Protein AF-A0A843H706-F1 (afdb_monomer_lite)

Structure (mmCIF, N/CA/C/O backbone):
data_AF-A0A843H706-F1
#
_entry.id   AF-A0A843H706-F1
#
loop_
_atom_site.group_PDB
_atom_site.id
_atom_site.type_symbol
_atom_site.label_atom_id
_atom_site.label_alt_id
_atom_site.label_comp_id
_atom_site.label_asym_id
_atom_site.label_entity_id
_atom_site.label_seq_id
_atom_site.pdbx_PDB_ins_code
_atom_site.Cartn_x
_atom_site.Cartn_y
_atom_site.Cartn_z
_atom_site.occupancy
_atom_site.B_iso_or_equiv
_atom_site.auth_seq_id
_atom_site.auth_comp_id
_atom_site.auth_asym_id
_atom_site.auth_atom_id
_atom_site.pdbx_PDB_model_num
ATOM 1 N N . MET A 1 1 ? -10.912 0.694 16.416 1.00 83.00 1 MET A N 1
ATOM 2 C CA . MET A 1 1 ? -10.075 1.850 16.049 1.00 83.00 1 MET A CA 1
ATOM 3 C C . MET A 1 1 ? -10.916 3.111 16.156 1.00 83.00 1 MET A C 1
ATOM 5 O O . MET A 1 1 ? -12.082 3.058 15.797 1.00 83.00 1 MET A O 1
ATOM 9 N N . SER A 1 2 ? -10.390 4.211 16.700 1.00 89.81 2 SER A N 1
ATOM 10 C CA . SER A 1 2 ? -11.116 5.490 16.659 1.00 89.81 2 SER A CA 1
ATOM 11 C C . SER A 1 2 ? -10.992 6.115 15.268 1.00 89.81 2 SER A C 1
ATOM 13 O O . SER A 1 2 ? -9.998 5.887 14.577 1.00 89.81 2 SER A O 1
ATOM 15 N N . LYS A 1 3 ? -11.954 6.954 14.870 1.00 87.19 3 LYS A N 1
ATOM 16 C CA . LYS A 1 3 ? -11.935 7.647 13.568 1.00 87.19 3 LYS A CA 1
ATOM 17 C C . LYS A 1 3 ? -10.651 8.459 13.334 1.00 87.19 3 LYS A C 1
ATOM 19 O O . LYS A 1 3 ? -10.147 8.518 12.220 1.00 87.19 3 LYS A O 1
ATOM 24 N N . LYS A 1 4 ? -10.066 9.021 14.402 1.00 90.25 4 LYS A N 1
ATOM 25 C CA . LYS A 1 4 ? -8.773 9.729 14.350 1.00 90.25 4 LYS A CA 1
ATOM 26 C C . LYS A 1 4 ? -7.613 8.807 13.965 1.00 90.25 4 LYS A C 1
ATOM 28 O O . LYS A 1 4 ? -6.785 9.191 13.149 1.00 90.25 4 LYS A O 1
ATOM 33 N N . VAL A 1 5 ? -7.559 7.604 14.541 1.00 90.81 5 VAL A N 1
ATOM 34 C CA . VAL A 1 5 ? -6.505 6.623 14.232 1.00 90.81 5 VAL A CA 1
ATOM 35 C C . VAL A 1 5 ? -6.692 6.064 12.825 1.00 90.81 5 VAL A C 1
ATOM 37 O O . VAL A 1 5 ? -5.709 5.915 12.113 1.00 90.81 5 VAL A O 1
ATOM 40 N N . PHE A 1 6 ? -7.935 5.841 12.392 1.00 92.31 6 PHE A N 1
ATOM 41 C CA . PHE A 1 6 ? -8.223 5.432 11.017 1.00 92.31 6 PHE A CA 1
ATOM 42 C C . PHE A 1 6 ? -7.699 6.450 10.006 1.00 92.31 6 PHE A C 1
ATOM 44 O O . PHE A 1 6 ? -6.870 6.095 9.179 1.00 92.31 6 PHE A O 1
ATOM 51 N N . ASN A 1 7 ? -8.077 7.724 10.152 1.00 92.06 7 ASN A N 1
ATOM 52 C CA . ASN A 1 7 ? -7.618 8.788 9.255 1.00 92.06 7 ASN A CA 1
ATOM 53 C C . ASN A 1 7 ? -6.085 8.909 9.214 1.00 92.06 7 ASN A C 1
ATOM 55 O O . ASN A 1 7 ? -5.512 9.201 8.166 1.00 92.06 7 ASN A O 1
ATOM 59 N N . LEU A 1 8 ? -5.417 8.691 10.353 1.00 94.25 8 LEU A N 1
ATOM 60 C CA . LEU A 1 8 ? -3.958 8.680 10.414 1.00 94.25 8 LEU A CA 1
ATOM 61 C C . LEU A 1 8 ? -3.376 7.506 9.615 1.00 94.25 8 LEU A C 1
ATOM 63 O O . LEU A 1 8 ? -2.478 7.709 8.803 1.00 94.25 8 LEU A O 1
ATOM 67 N N . VAL A 1 9 ? -3.894 6.292 9.820 1.00 92.19 9 VAL A N 1
ATOM 68 C CA . VAL A 1 9 ? -3.425 5.085 9.123 1.00 92.19 9 VAL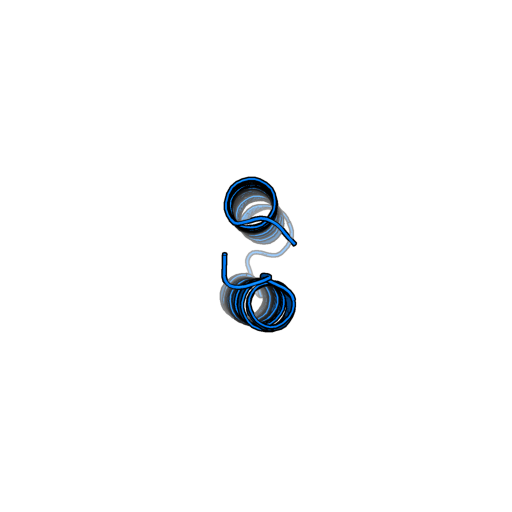 A CA 1
ATOM 69 C C . VAL A 1 9 ? -3.661 5.200 7.618 1.00 92.19 9 VAL A C 1
ATOM 71 O O . VAL A 1 9 ? -2.734 4.966 6.849 1.00 92.19 9 VAL A O 1
ATOM 74 N N . THR A 1 10 ? -4.845 5.632 7.181 1.00 93.25 10 THR A N 1
ATOM 75 C CA . THR A 1 10 ? -5.136 5.812 5.750 1.00 93.25 10 THR A CA 1
ATOM 76 C C . THR A 1 10 ? -4.247 6.880 5.114 1.00 93.25 10 THR A C 1
ATOM 78 O O . THR A 1 10 ? -3.809 6.716 3.979 1.00 93.25 10 THR A O 1
ATOM 81 N N . GLY A 1 11 ? -3.924 7.951 5.850 1.00 93.81 11 GLY A N 1
ATOM 82 C CA . GLY A 1 11 ? -2.979 8.973 5.397 1.00 93.81 11 GLY A CA 1
ATOM 83 C C . GLY A 1 11 ? -1.557 8.434 5.212 1.00 93.81 11 GLY A C 1
ATOM 84 O O . GLY A 1 11 ? -0.908 8.746 4.216 1.00 93.81 11 GLY A O 1
ATOM 85 N N . ILE A 1 12 ? -1.084 7.586 6.132 1.00 95.44 12 ILE A N 1
ATOM 86 C CA . ILE A 1 12 ? 0.231 6.932 6.024 1.00 95.44 12 ILE A CA 1
ATOM 87 C C . ILE A 1 12 ? 0.266 5.968 4.833 1.00 95.44 12 ILE A C 1
ATOM 89 O O . ILE A 1 12 ? 1.237 5.982 4.080 1.00 95.44 12 ILE A O 1
ATOM 93 N N . VAL A 1 13 ? -0.786 5.166 4.640 1.00 95.2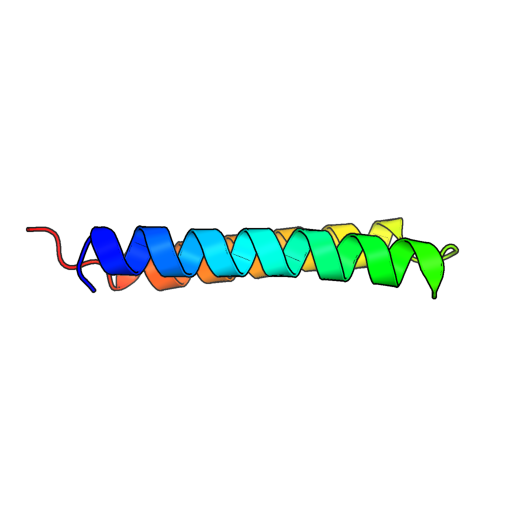5 13 VAL A N 1
ATOM 94 C CA . VAL A 1 13 ? -0.894 4.234 3.505 1.00 95.25 13 VAL A CA 1
ATOM 95 C C . VAL A 1 13 ? -0.827 4.996 2.182 1.00 95.25 13 VAL A C 1
ATOM 97 O O . VAL A 1 13 ? 0.032 4.683 1.364 1.00 95.25 13 VAL A O 1
ATOM 100 N N . GLY A 1 14 ? -1.624 6.056 2.015 1.00 92.94 14 GLY A N 1
ATOM 101 C CA . GLY A 1 14 ? -1.588 6.874 0.79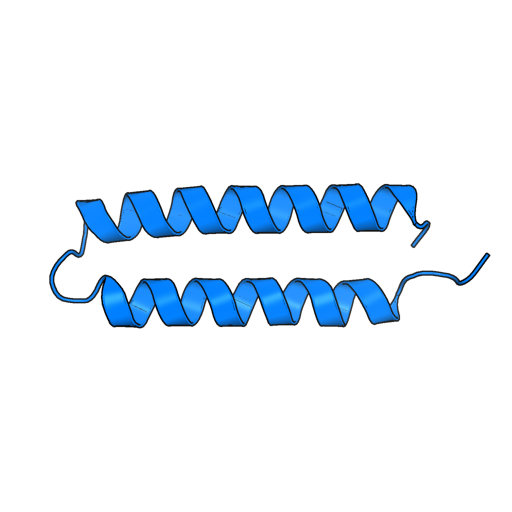8 1.00 92.94 14 GLY A CA 1
ATOM 102 C C . GLY A 1 14 ? -0.226 7.538 0.556 1.00 92.94 14 GLY A C 1
ATOM 103 O O . GLY A 1 14 ? 0.267 7.572 -0.569 1.00 92.94 14 GLY A O 1
ATOM 104 N N . GLY A 1 15 ? 0.439 8.013 1.615 1.00 92.75 15 GLY A N 1
ATOM 105 C CA . GLY A 1 15 ? 1.803 8.539 1.508 1.00 92.75 15 GLY A CA 1
ATOM 106 C C . GLY A 1 15 ? 2.815 7.482 1.048 1.00 92.75 15 GLY A C 1
ATOM 107 O O . GLY A 1 15 ? 3.656 7.758 0.190 1.00 92.75 15 GLY A O 1
ATOM 108 N N . ALA A 1 16 ? 2.716 6.262 1.579 1.00 95.12 16 ALA A N 1
ATOM 109 C CA . ALA A 1 16 ? 3.576 5.148 1.194 1.00 95.12 16 ALA A CA 1
ATOM 110 C C . ALA A 1 16 ? 3.338 4.702 -0.259 1.00 95.12 16 ALA A C 1
ATOM 112 O O . ALA A 1 16 ? 4.308 4.432 -0.967 1.00 95.12 16 ALA A O 1
ATOM 113 N N . GLU A 1 17 ? 2.085 4.680 -0.727 1.00 95.19 17 GLU A N 1
ATOM 114 C CA . GLU A 1 17 ? 1.747 4.377 -2.125 1.00 95.19 17 GLU A CA 1
ATOM 115 C C . GLU A 1 17 ? 2.426 5.349 -3.091 1.00 95.19 17 GLU A C 1
ATOM 117 O O . GLU A 1 17 ? 3.078 4.920 -4.042 1.00 95.19 17 GLU A O 1
ATOM 122 N N . VAL A 1 18 ? 2.335 6.657 -2.824 1.00 95.31 18 VAL A N 1
ATOM 123 C CA . VAL A 1 18 ? 2.942 7.693 -3.675 1.00 95.31 18 VAL A CA 1
ATOM 124 C C . VAL A 1 18 ? 4.459 7.521 -3.760 1.00 95.31 18 VAL A C 1
ATOM 126 O O . V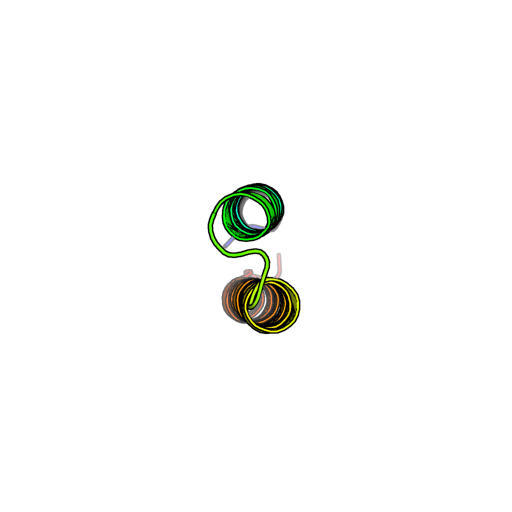AL A 1 18 ? 5.029 7.589 -4.851 1.00 95.31 18 VAL A O 1
ATOM 129 N N . ILE A 1 19 ? 5.120 7.260 -2.628 1.00 95.50 19 ILE A N 1
ATOM 130 C CA . ILE A 1 19 ? 6.572 7.039 -2.592 1.00 95.50 19 ILE A CA 1
ATOM 131 C C . ILE A 1 19 ? 6.942 5.764 -3.358 1.00 95.50 19 ILE A C 1
ATOM 133 O O . ILE A 1 19 ? 7.869 5.784 -4.168 1.00 95.50 19 ILE A O 1
ATOM 137 N N . ALA A 1 20 ? 6.211 4.668 -3.147 1.00 93.94 20 ALA A N 1
ATOM 138 C CA . ALA A 1 20 ? 6.461 3.407 -3.836 1.00 93.94 20 ALA A CA 1
ATOM 139 C C . ALA A 1 20 ? 6.296 3.552 -5.358 1.00 93.94 20 ALA A C 1
ATOM 141 O O . ALA A 1 20 ? 7.174 3.129 -6.108 1.00 93.94 20 ALA A O 1
ATOM 142 N N . ILE A 1 21 ? 5.234 4.224 -5.810 1.00 94.94 21 ILE A N 1
ATOM 143 C CA . ILE A 1 21 ? 4.983 4.525 -7.226 1.00 94.94 21 ILE A CA 1
ATOM 144 C C . ILE A 1 21 ? 6.130 5.348 -7.828 1.00 94.94 21 ILE A C 1
ATOM 146 O O . ILE A 1 21 ? 6.613 5.040 -8.923 1.00 94.94 21 ILE A O 1
ATOM 150 N N . ALA A 1 22 ? 6.605 6.375 -7.118 1.00 93.38 22 ALA A N 1
ATOM 151 C CA . ALA A 1 22 ? 7.714 7.208 -7.578 1.00 93.38 22 ALA A CA 1
ATOM 152 C C . ALA A 1 22 ? 9.013 6.397 -7.733 1.00 93.38 22 ALA A C 1
ATOM 154 O O . ALA A 1 22 ? 9.690 6.495 -8.758 1.00 93.38 22 ALA A O 1
ATOM 155 N N . ILE A 1 23 ? 9.330 5.545 -6.752 1.00 95.88 23 ILE A N 1
ATOM 156 C CA . ILE A 1 23 ? 10.518 4.681 -6.776 1.00 95.88 23 ILE A CA 1
ATOM 157 C C . ILE A 1 23 ? 10.437 3.673 -7.924 1.00 95.88 23 ILE A C 1
ATOM 159 O O . ILE A 1 23 ? 11.387 3.529 -8.691 1.00 95.88 23 ILE A O 1
ATOM 163 N N . VAL A 1 24 ? 9.301 2.993 -8.076 1.00 95.75 24 VAL A N 1
ATOM 164 C CA . VAL A 1 24 ? 9.082 2.002 -9.138 1.00 95.75 24 VAL A CA 1
ATOM 165 C C . VAL A 1 24 ? 9.215 2.637 -10.518 1.00 95.75 24 VAL A C 1
ATOM 167 O O . VAL A 1 24 ? 9.850 2.061 -11.399 1.00 95.75 24 VAL A O 1
ATOM 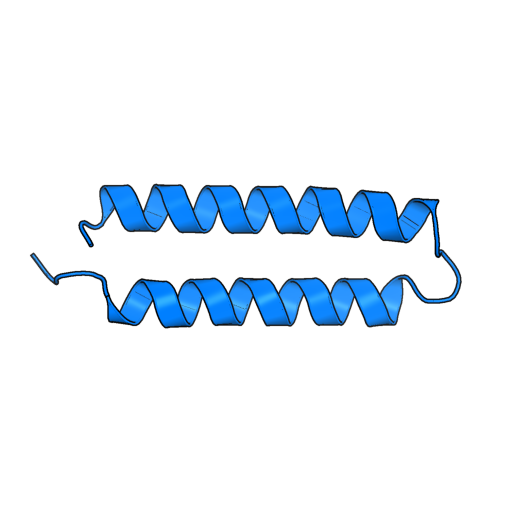170 N N . THR A 1 25 ? 8.680 3.844 -10.699 1.00 92.06 25 THR A N 1
ATOM 171 C CA . THR A 1 25 ? 8.781 4.577 -11.968 1.00 92.06 25 THR A CA 1
ATOM 172 C C . THR A 1 25 ? 10.237 4.907 -12.320 1.00 92.06 25 THR A C 1
ATOM 174 O O . THR A 1 25 ? 10.593 4.905 -13.496 1.00 92.06 25 THR A O 1
ATOM 177 N N . PHE A 1 26 ? 11.095 5.129 -11.318 1.00 93.25 26 PHE A N 1
ATOM 178 C CA . PHE A 1 26 ? 12.522 5.389 -11.517 1.00 93.25 26 PHE A CA 1
ATOM 179 C C . PHE A 1 26 ? 13.353 4.110 -11.729 1.00 93.25 26 PHE A C 1
ATOM 181 O O . PHE A 1 26 ? 14.242 4.090 -12.575 1.00 93.25 26 PHE A O 1
ATOM 188 N N . ILE A 1 27 ? 13.076 3.037 -10.979 1.00 94.75 27 ILE A N 1
ATOM 189 C CA . ILE A 1 27 ? 13.905 1.816 -10.962 1.00 94.75 27 ILE A CA 1
ATOM 190 C C . ILE A 1 27 ? 13.445 0.777 -11.997 1.00 94.75 27 ILE A C 1
ATOM 192 O O . ILE A 1 27 ? 14.272 0.061 -12.560 1.00 94.75 27 ILE A O 1
ATOM 196 N N . GLN A 1 28 ? 12.141 0.671 -12.267 1.00 92.88 28 GLN A N 1
ATOM 197 C CA . GLN A 1 28 ? 11.557 -0.340 -13.160 1.00 92.88 28 GLN A CA 1
ATOM 198 C C . GLN A 1 28 ? 10.571 0.267 -14.177 1.00 92.88 28 GLN A C 1
ATOM 200 O O . GLN A 1 28 ? 9.407 -0.141 -14.231 1.00 92.88 28 GLN A O 1
ATOM 205 N N . PRO A 1 29 ? 11.015 1.195 -15.048 1.00 90.88 29 PRO A N 1
ATOM 206 C CA . PRO A 1 29 ? 10.123 1.921 -15.957 1.00 90.88 29 PRO A CA 1
ATOM 207 C C . PRO A 1 29 ? 9.348 1.006 -16.919 1.00 90.88 29 PRO A C 1
ATOM 209 O O . PRO A 1 29 ? 8.189 1.276 -17.220 1.00 90.88 29 PRO A O 1
ATOM 212 N N . ALA A 1 30 ? 9.941 -0.114 -17.351 1.00 94.25 30 ALA A N 1
ATOM 213 C CA . ALA A 1 30 ? 9.297 -1.072 -18.257 1.00 94.25 30 ALA A CA 1
ATOM 214 C C . ALA A 1 30 ? 8.054 -1.761 -17.656 1.00 94.25 30 ALA A C 1
ATOM 216 O O . ALA A 1 30 ? 7.151 -2.145 -18.394 1.00 94.25 30 ALA A O 1
ATOM 217 N N . PHE A 1 31 ? 7.992 -1.899 -16.326 1.00 94.12 31 PHE A N 1
ATOM 218 C CA . PHE A 1 31 ? 6.887 -2.554 -15.613 1.00 94.12 31 PHE A CA 1
ATOM 219 C C . PHE A 1 31 ? 6.107 -1.596 -14.708 1.00 94.12 31 PHE A C 1
ATOM 221 O O . PHE A 1 31 ? 5.182 -2.023 -14.014 1.00 94.12 31 PHE A O 1
ATOM 228 N N . ALA A 1 32 ? 6.449 -0.304 -14.726 1.00 93.06 32 ALA A N 1
ATOM 229 C CA . ALA A 1 32 ? 5.917 0.680 -13.794 1.00 93.06 32 ALA A CA 1
ATOM 230 C C . ALA A 1 32 ? 4.387 0.732 -13.812 1.00 93.06 32 ALA A C 1
ATOM 232 O O . ALA A 1 32 ? 3.771 0.775 -12.757 1.00 93.06 32 ALA A O 1
ATOM 233 N N . VAL A 1 33 ? 3.756 0.633 -14.985 1.00 93.44 33 VAL A N 1
ATOM 234 C CA . VAL A 1 33 ? 2.287 0.646 -15.104 1.00 93.44 33 VAL A CA 1
ATOM 235 C C . VAL A 1 33 ? 1.641 -0.505 -14.325 1.00 93.44 33 VAL A C 1
ATOM 237 O O . VAL A 1 33 ? 0.717 -0.276 -13.547 1.00 93.44 33 VAL A O 1
ATOM 240 N N . ALA A 1 34 ? 2.140 -1.732 -14.496 1.00 94.19 34 ALA A N 1
ATOM 241 C CA . ALA A 1 34 ? 1.581 -2.908 -13.833 1.00 94.19 34 ALA A CA 1
ATOM 242 C C . ALA A 1 34 ? 1.826 -2.876 -12.316 1.00 94.19 34 ALA A C 1
ATOM 244 O O . ALA A 1 34 ? 0.924 -3.163 -11.529 1.00 94.19 34 ALA A O 1
ATOM 245 N N . ILE A 1 35 ? 3.029 -2.475 -11.897 1.00 95.38 35 ILE A N 1
ATOM 246 C CA . ILE A 1 35 ? 3.392 -2.406 -10.479 1.00 95.38 35 ILE A CA 1
ATOM 247 C C . ILE A 1 35 ? 2.624 -1.276 -9.779 1.00 95.38 35 ILE A C 1
ATOM 249 O O . ILE A 1 35 ? 2.045 -1.507 -8.720 1.00 95.38 35 ILE A O 1
ATOM 253 N N . ASN A 1 36 ? 2.527 -0.090 -10.382 1.00 95.25 36 ASN A N 1
ATOM 254 C CA . ASN A 1 36 ? 1.778 1.038 -9.821 1.00 95.25 36 ASN A CA 1
ATOM 255 C C . ASN A 1 36 ? 0.289 0.699 -9.654 1.00 95.25 36 ASN A C 1
ATOM 257 O O . ASN A 1 36 ? -0.304 1.040 -8.632 1.00 95.25 36 ASN A O 1
ATOM 261 N N . ALA A 1 37 ? -0.300 -0.031 -10.609 1.00 95.38 37 ALA A N 1
ATOM 262 C CA . ALA A 1 37 ? -1.666 -0.533 -10.476 1.00 95.38 37 ALA A CA 1
ATOM 263 C C . ALA A 1 37 ? -1.807 -1.501 -9.287 1.00 95.38 37 ALA A C 1
ATOM 265 O O . ALA A 1 37 ? -2.754 -1.387 -8.510 1.00 95.38 37 ALA A O 1
ATOM 266 N N . SER A 1 38 ? -0.847 -2.415 -9.100 1.00 94.81 38 SER A N 1
ATOM 267 C CA . SER A 1 38 ? -0.856 -3.340 -7.959 1.00 94.81 38 SER A CA 1
ATOM 268 C C . SER A 1 38 ? -0.713 -2.629 -6.607 1.00 94.81 38 SER A C 1
ATOM 270 O O . SER A 1 38 ? -1.398 -3.002 -5.657 1.00 94.81 38 SER A O 1
ATOM 272 N N . ILE A 1 39 ? 0.107 -1.572 -6.536 1.00 95.50 39 ILE A N 1
ATOM 273 C CA . ILE A 1 39 ? 0.283 -0.746 -5.333 1.00 95.50 39 ILE A CA 1
ATOM 274 C C . ILE A 1 39 ? -1.044 -0.087 -4.948 1.00 95.50 39 ILE A C 1
ATOM 276 O O . ILE A 1 39 ? -1.462 -0.222 -3.803 1.00 95.50 39 ILE A O 1
ATOM 280 N N . GLY A 1 40 ? -1.733 0.545 -5.905 1.00 93.88 40 GLY A N 1
ATOM 281 C CA . GLY A 1 40 ? -3.013 1.211 -5.634 1.00 93.88 40 GLY A CA 1
ATOM 282 C C . GLY A 1 40 ? -4.125 0.249 -5.195 1.00 93.88 40 GLY A C 1
ATOM 283 O O . GLY A 1 40 ? -4.914 0.561 -4.301 1.00 93.88 40 GLY A O 1
ATOM 284 N N . ILE A 1 41 ? -4.180 -0.954 -5.780 1.00 95.12 41 ILE A N 1
ATOM 285 C CA . ILE A 1 41 ? -5.122 -1.999 -5.338 1.00 95.12 41 ILE A CA 1
ATOM 286 C C . ILE A 1 41 ? -4.788 -2.440 -3.908 1.00 95.12 41 ILE A C 1
ATOM 288 O O . ILE A 1 41 ? -5.688 -2.581 -3.079 1.00 95.12 41 ILE A O 1
ATOM 292 N N . ALA A 1 42 ? -3.503 -2.635 -3.606 1.00 94.44 42 ALA A N 1
ATOM 293 C CA . ALA A 1 42 ? -3.062 -3.065 -2.288 1.00 94.44 42 ALA A CA 1
ATOM 294 C C . ALA A 1 42 ? -3.392 -2.033 -1.201 1.00 94.44 42 ALA A C 1
ATOM 296 O O . ALA A 1 42 ? -3.931 -2.416 -0.162 1.00 94.44 42 ALA A O 1
ATOM 297 N N . GLY A 1 43 ? -3.126 -0.739 -1.410 1.00 93.50 43 GLY A N 1
ATOM 298 C CA . GLY A 1 43 ? -3.456 0.257 -0.391 1.00 93.50 43 GLY A CA 1
ATOM 299 C C . GLY A 1 43 ? -4.958 0.495 -0.254 1.00 93.50 43 GLY A C 1
ATOM 300 O O . GLY A 1 43 ? -5.431 0.620 0.877 1.00 93.50 43 GLY A O 1
ATOM 301 N N . THR A 1 44 ? -5.739 0.407 -1.337 1.00 94.00 44 THR A N 1
ATOM 302 C CA . THR A 1 44 ? -7.214 0.398 -1.242 1.00 94.00 44 THR A CA 1
ATOM 303 C C . THR A 1 44 ? -7.704 -0.754 -0.358 1.00 94.00 44 THR A C 1
ATOM 305 O O . THR A 1 44 ? -8.468 -0.528 0.581 1.00 94.00 44 THR A O 1
ATOM 308 N N . ALA A 1 45 ? -7.198 -1.972 -0.575 1.00 94.62 45 ALA A N 1
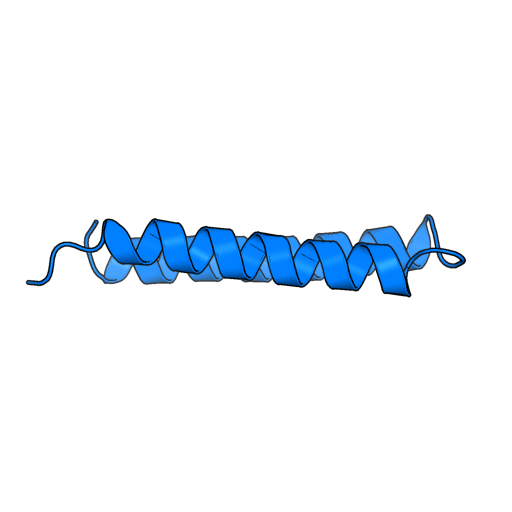ATOM 309 C CA . ALA A 1 45 ? -7.555 -3.132 0.240 1.00 94.62 45 ALA A CA 1
ATOM 310 C C . ALA A 1 45 ? -7.159 -2.957 1.720 1.00 94.62 45 ALA A C 1
ATOM 312 O O . ALA A 1 45 ? -7.922 -3.314 2.618 1.00 94.62 45 ALA A O 1
ATOM 313 N N . VAL A 1 46 ? -5.991 -2.364 2.003 1.00 93.00 46 VAL A N 1
ATOM 314 C CA . VAL A 1 46 ? -5.569 -2.051 3.380 1.00 93.00 46 VAL A CA 1
ATOM 315 C C . VAL A 1 46 ? -6.538 -1.072 4.043 1.00 93.00 46 VAL A C 1
ATOM 317 O O . VAL A 1 46 ? -6.905 -1.277 5.202 1.00 93.00 46 VAL A O 1
ATOM 320 N N . ILE A 1 47 ? -6.972 -0.030 3.330 1.00 92.12 47 ILE A N 1
ATOM 321 C CA . ILE A 1 47 ? -7.930 0.958 3.842 1.00 92.12 47 ILE A CA 1
ATOM 322 C C . ILE A 1 47 ? -9.277 0.294 4.146 1.00 92.12 47 ILE A C 1
ATOM 324 O O . ILE A 1 47 ? -9.831 0.513 5.224 1.00 92.12 47 ILE A O 1
ATOM 328 N N . GLU A 1 48 ? -9.781 -0.549 3.245 1.00 92.06 48 GLU A N 1
ATOM 329 C CA . GLU A 1 48 ? -11.032 -1.289 3.439 1.00 92.06 48 GLU A CA 1
ATOM 330 C C . GLU A 1 48 ? -10.975 -2.215 4.658 1.00 92.06 48 GLU A C 1
ATOM 332 O O . GLU A 1 48 ? -11.887 -2.200 5.488 1.00 92.06 48 GLU A O 1
ATOM 337 N N . ILE A 1 49 ? -9.880 -2.965 4.822 1.00 90.62 49 ILE A N 1
ATOM 338 C CA . ILE A 1 49 ? -9.644 -3.802 6.006 1.00 90.62 49 ILE A CA 1
ATOM 339 C C . ILE A 1 49 ? -9.619 -2.930 7.262 1.00 90.62 49 ILE A C 1
ATOM 341 O O . ILE A 1 49 ? -10.306 -3.228 8.236 1.00 90.62 49 ILE A O 1
ATOM 345 N N . CYS A 1 50 ? -8.869 -1.824 7.247 1.00 89.62 50 CYS A N 1
ATOM 346 C CA . CYS A 1 50 ? -8.780 -0.910 8.385 1.00 89.62 50 CYS A CA 1
ATOM 347 C C . CYS A 1 50 ? -10.149 -0.328 8.769 1.00 89.62 50 CYS A C 1
ATOM 349 O O . CYS A 1 50 ? -10.421 -0.146 9.959 1.00 89.62 50 CYS A O 1
ATOM 351 N N . ASN A 1 51 ? -11.015 -0.078 7.783 1.00 89.50 51 ASN A N 1
ATOM 352 C CA . ASN A 1 51 ? -12.351 0.469 7.993 1.00 89.50 51 ASN A CA 1
ATOM 353 C C . ASN A 1 51 ? -13.255 -0.500 8.774 1.00 89.50 51 ASN A C 1
ATOM 355 O O . ASN A 1 51 ? -14.005 -0.061 9.641 1.00 89.50 51 ASN A O 1
ATOM 359 N N . GLN A 1 52 ? -13.117 -1.817 8.569 1.00 90.00 52 GLN A N 1
ATOM 360 C CA . GLN A 1 52 ? -13.872 -2.837 9.320 1.00 90.00 52 GLN A CA 1
ATOM 361 C C . GLN A 1 52 ? -13.576 -2.822 10.827 1.00 90.00 52 GLN A C 1
ATOM 363 O O . GLN A 1 52 ? -14.386 -3.276 11.632 1.00 90.00 52 GLN A O 1
ATOM 368 N N . PHE A 1 53 ? -12.419 -2.291 11.231 1.00 87.00 53 PHE A N 1
ATOM 369 C CA . PHE A 1 53 ? -12.025 -2.196 12.635 1.00 87.00 53 PHE A CA 1
ATOM 370 C C . PHE A 1 53 ? -12.338 -0.838 13.258 1.00 87.00 53 PHE A C 1
ATOM 372 O O . PHE A 1 53 ? -12.003 -0.620 14.430 1.00 87.00 53 PHE A O 1
ATOM 379 N N . VAL A 1 54 ? -12.937 0.103 12.525 1.00 86.31 54 VAL A N 1
ATOM 380 C CA . VAL A 1 54 ? -13.373 1.381 13.092 1.00 86.31 54 VAL A CA 1
ATOM 381 C C . VAL A 1 54 ? -14.545 1.106 14.024 1.00 86.31 54 VAL A C 1
ATOM 383 O O . VAL A 1 54 ? -15.568 0.569 13.626 1.00 86.31 54 VAL A O 1
ATOM 386 N N . LYS A 1 55 ? -14.372 1.439 15.306 1.00 72.69 55 LYS A N 1
ATOM 387 C CA . LYS A 1 55 ? -15.478 1.386 16.258 1.00 72.69 55 LYS A CA 1
ATOM 388 C C . LYS A 1 55 ? -16.360 2.578 15.907 1.00 72.69 55 LYS A C 1
ATOM 390 O O . LYS A 1 55 ? -15.896 3.710 16.064 1.00 72.69 55 LYS A O 1
ATOM 395 N N . GLU A 1 56 ? -17.553 2.323 15.378 1.00 60.75 56 GLU A N 1
ATOM 396 C CA . GLU A 1 56 ? -18.592 3.347 15.292 1.00 60.75 56 GLU A CA 1
ATOM 397 C C . GLU A 1 56 ? -18.804 3.882 16.713 1.00 60.75 56 GLU A C 1
ATOM 399 O O . GLU A 1 56 ? -19.033 3.115 17.650 1.00 60.75 56 GLU A O 1
ATOM 404 N N . ALA A 1 57 ? -18.553 5.177 16.879 1.00 50.72 57 ALA A N 1
ATOM 405 C CA . ALA A 1 57 ? -18.739 5.910 18.122 1.00 50.72 57 ALA A CA 1
ATOM 406 C C . ALA A 1 57 ? -19.977 6.785 17.975 1.00 50.72 57 ALA A C 1
ATOM 408 O O . ALA A 1 57 ? -20.142 7.341 16.862 1.00 50.72 57 ALA A O 1
#

pLDDT: mean 91.22, std 7.77, range [50.72, 95.88]

Radius of gyration: 13.6 Å; chains: 1; bounding box: 33×14×36 Å

Sequence (57 aa):
MSKKVFNLVTGIVGGAEVIAIAIVTFIQPAFAVAINASIGIAGTAVIEICNQFVKEA

Secondary structure (DSSP, 8-state):
--HHHHHHHHHHHHHHHHHHHHHHHHH-GGGHHHHHHHHHHHHHHHHHHHHHT----

Foldseek 3Di:
DEPVVLVVVLVVLVVVLVVVLVVCCVPPVVCSVVVNVVSVVVSVVVSVVSVVPHDDD